Protein AF-A0A7X5L8M5-F1 (afdb_monomer)

Foldseek 3Di:
DDDDDDDPVNVVCVLLDCVQQQKDKPCQWDQPDPVVSDIDGDPPPDDIDIGHNNDDHNDHPVVSVVSVVVVVVLVVLCVQAVHPHCDDPCVVVVQVNPDADPPPRAGWDWDWDDDPPDTDTDTHGPPDD

Radius of gyration: 22.48 Å; Cα contacts (8 Å, |Δi|>4): 153; chains: 1; bounding box: 48×35×68 Å

Solvent-accessible surface area (backbone atoms only — not comparable to full-atom values): 7957 Å² total; per-residue (Å²): 135,79,79,88,82,80,54,70,70,56,54,51,52,59,72,68,39,53,52,41,48,6,25,42,72,44,57,58,49,44,68,79,38,88,88,78,61,45,73,39,77,46,86,70,88,52,85,67,52,76,39,74,73,70,45,86,49,78,45,57,55,68,61,50,49,53,50,51,52,50,53,48,52,55,50,54,54,24,63,77,61,73,42,96,61,78,56,71,63,50,89,88,34,74,50,41,72,67,43,64,33,90,88,76,62,34,4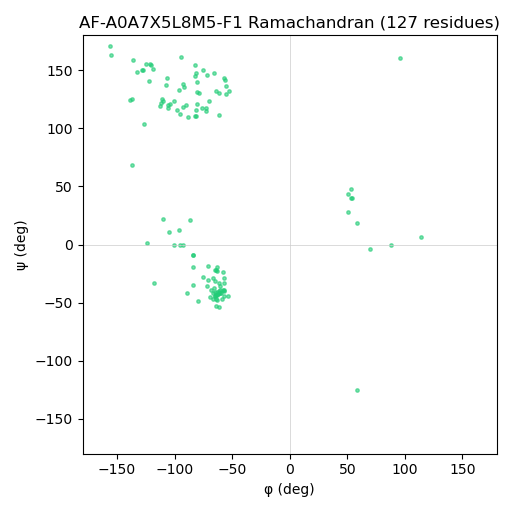7,31,41,82,47,75,46,76,59,88,93,47,76,46,81,46,77,42,47,66,82,62,129

Nearest PDB structures (foldseek):
  7m30-assembly1_D  TM=2.063E-01  e=9.329E+00  Human betaherpesvirus 5

Mean predicted aligned error: 6.86 Å

Structure (mmCIF, N/CA/C/O backbone):
data_AF-A0A7X5L8M5-F1
#
_entry.id   AF-A0A7X5L8M5-F1
#
loop_
_atom_site.group_PDB
_atom_site.id
_atom_site.type_symbol
_atom_site.label_atom_id
_atom_site.label_alt_id
_atom_site.label_comp_id
_atom_site.label_asym_id
_atom_site.label_entity_id
_atom_site.label_seq_id
_atom_site.pdbx_PDB_ins_code
_atom_site.Cartn_x
_atom_site.Cartn_y
_atom_site.Cartn_z
_atom_site.occupancy
_atom_site.B_iso_or_equiv
_atom_site.auth_seq_id
_atom_site.auth_comp_id
_atom_site.auth_asym_id
_atom_site.auth_atom_id
_atom_site.pdbx_PDB_model_num
ATOM 1 N N . MET A 1 1 ? 17.674 21.483 11.071 1.00 47.75 1 MET A N 1
ATOM 2 C CA . MET A 1 1 ? 16.564 20.591 11.476 1.00 47.75 1 MET A CA 1
ATOM 3 C C . MET A 1 1 ? 16.128 19.828 10.238 1.00 47.75 1 MET A C 1
ATOM 5 O O . MET A 1 1 ? 15.853 20.469 9.235 1.00 47.75 1 MET A O 1
ATOM 9 N N . GLY A 1 2 ? 16.219 18.497 10.246 1.00 67.38 2 GLY A N 1
ATOM 10 C CA . GLY A 1 2 ? 15.915 17.672 9.073 1.00 67.38 2 GLY A CA 1
ATOM 11 C C . GLY A 1 2 ? 14.413 17.465 8.913 1.00 67.38 2 GLY A C 1
ATOM 12 O O . GLY A 1 2 ? 13.717 17.272 9.908 1.00 67.38 2 GLY A O 1
ATOM 13 N N . GLU A 1 3 ? 13.925 17.511 7.677 1.00 77.06 3 GLU A N 1
ATOM 14 C CA . GLU A 1 3 ? 12.519 17.261 7.363 1.00 77.06 3 GLU A CA 1
ATOM 15 C C . GLU A 1 3 ? 12.069 15.883 7.885 1.00 77.06 3 GLU A C 1
ATOM 17 O O . GLU A 1 3 ? 12.841 14.915 7.817 1.00 77.06 3 GLU A O 1
ATOM 22 N N . PRO A 1 4 ? 10.835 15.762 8.409 1.00 80.44 4 PRO A N 1
ATOM 23 C CA . PRO A 1 4 ? 10.313 14.494 8.899 1.00 80.44 4 PRO A CA 1
ATOM 24 C C . PRO A 1 4 ? 10.250 13.474 7.756 1.00 80.44 4 PRO A C 1
ATOM 26 O O . PRO A 1 4 ? 9.452 13.590 6.825 1.00 80.44 4 PRO A O 1
ATOM 29 N N . LYS A 1 5 ? 11.105 12.449 7.826 1.00 86.00 5 LYS A N 1
ATOM 30 C CA . LYS A 1 5 ? 11.117 11.348 6.858 1.00 86.00 5 LYS A CA 1
ATOM 31 C C . LYS A 1 5 ? 10.043 10.333 7.228 1.00 86.00 5 LYS A C 1
ATOM 33 O O . LYS A 1 5 ? 10.171 9.612 8.214 1.00 86.00 5 LYS A O 1
ATOM 38 N N . TRP A 1 6 ? 9.001 10.252 6.411 1.00 90.88 6 TRP A N 1
ATOM 39 C CA . TRP A 1 6 ? 7.948 9.252 6.562 1.00 90.88 6 TRP A CA 1
ATOM 40 C C . TRP A 1 6 ? 8.375 7.906 5.975 1.00 90.88 6 TRP A C 1
ATOM 42 O O . TRP A 1 6 ? 8.835 7.825 4.835 1.00 90.88 6 TRP A O 1
ATOM 52 N N . ALA A 1 7 ? 8.185 6.832 6.741 1.00 91.81 7 ALA A N 1
ATOM 53 C CA . ALA A 1 7 ? 8.341 5.475 6.237 1.00 91.81 7 ALA A CA 1
ATOM 54 C C . ALA A 1 7 ? 7.081 5.029 5.480 1.00 91.81 7 ALA A C 1
ATOM 56 O O . ALA A 1 7 ? 5.958 5.373 5.851 1.00 91.81 7 ALA A O 1
ATOM 57 N N . VAL A 1 8 ? 7.260 4.193 4.451 1.00 90.69 8 VAL A N 1
ATOM 58 C CA . VAL A 1 8 ? 6.147 3.634 3.659 1.00 90.69 8 VAL A CA 1
ATOM 59 C C . VAL A 1 8 ? 5.151 2.884 4.548 1.00 90.69 8 VAL A C 1
ATOM 61 O O . VAL A 1 8 ? 3.944 3.018 4.373 1.00 90.69 8 VAL A O 1
ATOM 64 N N . SER A 1 9 ? 5.645 2.134 5.537 1.00 92.44 9 SER A N 1
ATOM 65 C CA . SER A 1 9 ? 4.817 1.405 6.504 1.00 92.44 9 SER A CA 1
ATOM 66 C C . SER A 1 9 ? 3.916 2.327 7.325 1.00 92.44 9 SER A C 1
ATOM 68 O O . SER A 1 9 ? 2.783 1.952 7.627 1.00 92.44 9 SER A O 1
ATOM 70 N N . THR A 1 10 ? 4.389 3.527 7.661 1.00 94.19 10 THR A N 1
ATOM 71 C CA . THR A 1 10 ? 3.611 4.526 8.395 1.00 94.19 10 THR A CA 1
ATOM 72 C C . THR A 1 10 ? 2.479 5.071 7.532 1.00 94.19 10 THR A C 1
ATOM 74 O O . THR A 1 10 ? 1.338 5.119 7.981 1.00 94.19 10 THR A O 1
ATOM 77 N N . ILE A 1 11 ? 2.763 5.409 6.270 1.00 94.19 11 ILE A N 1
ATOM 78 C CA . ILE A 1 11 ? 1.739 5.885 5.329 1.00 94.19 11 ILE A CA 1
ATOM 79 C C . ILE A 1 11 ? 0.685 4.804 5.070 1.00 94.19 11 ILE A C 1
ATOM 81 O O . ILE A 1 11 ? -0.504 5.102 5.060 1.00 94.19 11 ILE A O 1
ATOM 85 N N . MET A 1 12 ? 1.091 3.540 4.929 1.00 95.50 12 MET A N 1
ATOM 86 C CA . MET A 1 12 ? 0.140 2.434 4.782 1.00 95.50 12 MET A CA 1
ATOM 87 C C . MET A 1 12 ? -0.756 2.279 6.016 1.00 95.50 12 MET A C 1
ATOM 89 O O . MET A 1 12 ? -1.964 2.132 5.860 1.00 95.50 12 MET A O 1
ATOM 93 N N . HIS A 1 13 ? -0.203 2.384 7.230 1.00 94.31 13 HIS A N 1
ATOM 94 C CA . HIS A 1 13 ? -1.014 2.361 8.453 1.00 94.31 13 HIS A CA 1
ATOM 95 C C . HIS A 1 13 ? -2.020 3.508 8.505 1.00 94.31 13 HIS A C 1
ATOM 97 O O . HIS A 1 13 ? -3.142 3.290 8.946 1.00 94.31 13 HIS A O 1
ATOM 103 N N . ILE A 1 14 ? -1.635 4.703 8.053 1.00 95.38 14 ILE A N 1
ATOM 104 C CA . ILE A 1 14 ? -2.537 5.854 7.950 1.00 95.38 14 ILE A CA 1
ATOM 105 C C . ILE A 1 14 ? -3.670 5.527 6.973 1.00 95.38 14 ILE A C 1
ATOM 107 O O . ILE A 1 14 ? -4.835 5.587 7.350 1.00 95.38 14 ILE A O 1
ATOM 111 N N . LEU A 1 15 ? -3.346 5.112 5.747 1.00 96.44 15 LEU A N 1
ATOM 112 C CA . LEU A 1 15 ? -4.350 4.839 4.715 1.00 96.44 15 LEU A CA 1
ATOM 113 C C . LEU A 1 15 ? -5.321 3.715 5.098 1.00 96.44 15 LEU A C 1
ATOM 115 O O . LEU A 1 15 ? -6.479 3.763 4.705 1.00 96.44 15 LEU A O 1
ATOM 119 N N . GLN A 1 16 ? -4.872 2.712 5.852 1.00 95.75 16 GLN A N 1
ATOM 120 C CA . GLN A 1 16 ? -5.678 1.541 6.222 1.00 95.75 16 GLN A CA 1
ATOM 121 C C . GLN A 1 16 ? -6.407 1.695 7.563 1.00 95.75 16 GLN A C 1
ATOM 123 O O . GLN A 1 16 ? -7.094 0.771 7.998 1.00 95.75 16 GLN A O 1
ATOM 128 N N . ASN A 1 17 ? -6.255 2.828 8.251 1.00 95.56 17 ASN A N 1
ATOM 129 C CA . ASN A 1 17 ? -6.868 3.026 9.557 1.00 95.56 17 ASN A CA 1
ATOM 130 C C . ASN A 1 17 ? -8.366 3.302 9.411 1.00 95.56 17 ASN A C 1
ATOM 132 O O . ASN A 1 17 ? -8.766 4.324 8.853 1.00 95.56 17 ASN A O 1
ATOM 136 N N . GLU A 1 18 ? -9.194 2.421 9.965 1.00 95.31 18 GLU A N 1
ATOM 137 C CA . GLU A 1 18 ? -10.650 2.546 9.938 1.00 95.31 18 GLU A CA 1
ATOM 138 C C . GLU A 1 18 ? -11.158 3.781 10.691 1.00 95.31 18 GLU A C 1
ATOM 140 O O . GLU A 1 18 ? -12.232 4.287 10.379 1.00 95.31 18 GLU A O 1
ATOM 145 N N . LYS A 1 19 ? -10.358 4.323 11.618 1.00 95.94 19 LYS A N 1
ATOM 146 C CA . LYS A 1 19 ? -10.698 5.556 12.338 1.00 95.94 19 LYS A CA 1
ATOM 147 C C . LYS A 1 19 ? -10.941 6.729 11.405 1.00 95.94 19 LYS A C 1
ATOM 149 O O . LYS A 1 19 ? -11.807 7.552 11.654 1.00 95.94 19 LYS A O 1
ATOM 154 N N . TYR A 1 20 ? -10.237 6.791 10.281 1.00 96.88 20 TYR A N 1
ATOM 155 C CA . TYR A 1 20 ? -10.391 7.922 9.371 1.00 96.88 20 TYR A CA 1
ATOM 156 C C . TYR A 1 20 ? -11.721 7.934 8.623 1.00 96.88 20 TYR A C 1
ATOM 158 O O . TYR A 1 20 ? -12.138 9.010 8.206 1.00 96.88 20 TYR A O 1
ATOM 166 N N . LYS A 1 21 ? -12.421 6.796 8.555 1.00 96.94 21 LYS A N 1
ATOM 167 C CA . LYS A 1 21 ? -13.803 6.713 8.066 1.00 96.94 21 LYS A CA 1
ATOM 168 C C . LYS A 1 21 ? -14.860 6.738 9.182 1.00 96.94 21 LYS A C 1
ATOM 170 O O . LYS A 1 21 ? -16.015 6.431 8.911 1.00 96.94 21 LYS A O 1
ATOM 175 N N . GLY A 1 22 ? -14.473 7.076 10.417 1.00 95.75 22 GLY A N 1
ATOM 176 C CA . GLY A 1 22 ? -15.376 7.210 11.569 1.00 95.75 22 GLY A CA 1
ATOM 177 C C . GLY A 1 22 ? -15.619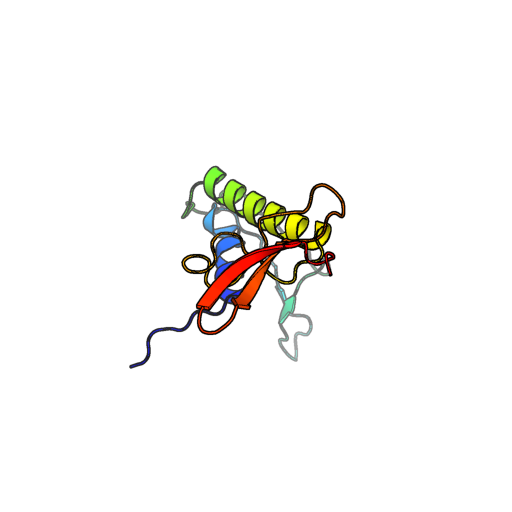 5.924 12.367 1.00 95.75 22 GLY A C 1
ATOM 178 O O . GLY A 1 22 ? -16.306 5.955 13.387 1.00 95.75 22 GLY A O 1
ATOM 179 N N . ASP A 1 23 ? -15.021 4.800 11.970 1.00 96.50 23 ASP A N 1
ATOM 180 C CA . ASP A 1 23 ? -15.209 3.511 12.644 1.00 96.50 23 ASP A CA 1
ATOM 181 C C . ASP A 1 23 ? -14.105 3.251 13.684 1.00 96.50 23 ASP A C 1
ATOM 183 O O . ASP A 1 23 ? -13.031 3.851 13.659 1.00 96.50 23 ASP A O 1
ATOM 187 N N . ALA A 1 24 ? -14.335 2.334 14.621 1.00 94.44 24 ALA A N 1
ATOM 188 C CA . ALA A 1 24 ? -13.336 1.957 15.615 1.00 94.44 24 ALA A CA 1
ATOM 189 C C . ALA A 1 24 ? -13.329 0.446 15.852 1.00 94.44 24 ALA A C 1
ATOM 191 O O . ALA A 1 24 ? -14.336 -0.135 16.247 1.00 94.44 24 ALA A O 1
ATOM 192 N N . LEU A 1 25 ? -12.165 -0.185 15.678 1.00 94.00 25 LEU A N 1
ATOM 193 C CA . LEU A 1 25 ? -11.931 -1.545 16.158 1.00 94.00 25 LEU A CA 1
ATOM 194 C C . LEU A 1 25 ? -11.256 -1.492 17.533 1.00 94.00 25 LEU A C 1
ATOM 196 O O . LEU A 1 25 ? -10.101 -1.065 17.666 1.00 94.00 25 LEU A O 1
ATOM 200 N N . LEU A 1 26 ? -11.991 -1.917 18.557 1.00 92.56 26 LEU A N 1
ATOM 201 C CA . LEU A 1 26 ? -11.524 -1.984 19.937 1.00 92.56 26 LEU A CA 1
ATOM 202 C C . LEU A 1 26 ? -10.725 -3.272 20.174 1.00 92.56 26 LEU A C 1
ATOM 204 O O . LEU A 1 26 ? -10.881 -4.262 19.464 1.00 92.56 26 LEU A O 1
ATOM 208 N N . GLN A 1 27 ? -9.829 -3.243 21.165 1.00 90.44 27 GLN A N 1
ATOM 209 C CA . GLN 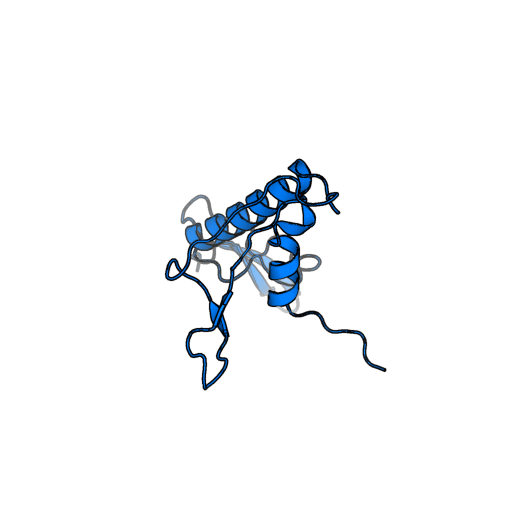A 1 27 ? -9.009 -4.399 21.564 1.00 90.44 27 GLN A CA 1
ATOM 210 C C . GLN A 1 27 ? -8.209 -5.051 20.413 1.00 90.44 27 GLN A C 1
ATOM 212 O O . GLN A 1 27 ? -8.019 -6.268 20.362 1.00 90.44 27 GLN A O 1
ATOM 217 N N . LYS A 1 28 ? -7.646 -4.231 19.508 1.00 90.00 28 LYS A N 1
ATOM 218 C CA . LYS A 1 28 ? -6.648 -4.683 18.509 1.00 90.00 28 LYS A CA 1
ATOM 219 C C . LYS A 1 28 ? -5.416 -5.332 19.147 1.00 90.00 28 LYS A C 1
ATOM 221 O O . LYS A 1 28 ? -4.759 -6.167 18.528 1.00 90.00 28 LYS A O 1
ATOM 226 N N . TYR A 1 29 ? -5.097 -4.917 20.368 1.00 90.94 29 TYR A N 1
ATOM 227 C CA . TYR A 1 29 ? -4.021 -5.451 21.187 1.00 90.94 29 TYR A CA 1
ATOM 228 C C . TYR A 1 29 ? -4.554 -5.706 22.595 1.00 90.94 29 TYR A C 1
ATOM 230 O O . TYR A 1 29 ? -5.442 -4.9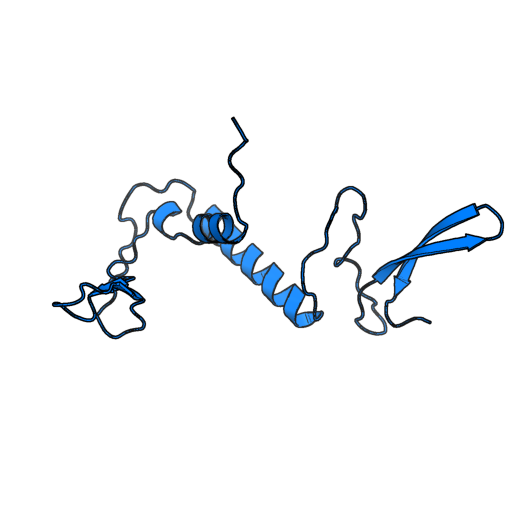83 23.053 1.00 90.94 29 TYR A O 1
ATOM 238 N N . TYR A 1 30 ? -4.009 -6.712 23.270 1.00 91.94 30 TYR A N 1
ATOM 239 C CA . TYR A 1 30 ? -4.341 -7.036 24.655 1.00 91.94 30 TYR A CA 1
ATOM 240 C C . TYR A 1 30 ? -3.075 -7.347 25.455 1.00 91.94 30 TYR A C 1
ATOM 242 O O . TYR A 1 30 ? -2.025 -7.674 24.894 1.00 91.94 30 TYR A O 1
ATOM 250 N N . THR A 1 31 ? -3.169 -7.232 26.777 1.00 90.50 31 THR A N 1
ATOM 251 C CA . THR A 1 31 ? -2.075 -7.583 27.685 1.00 90.50 31 THR A CA 1
ATOM 252 C C . THR A 1 31 ? -2.081 -9.089 27.910 1.00 90.50 31 THR A C 1
ATOM 254 O O . THR A 1 31 ? -2.993 -9.615 28.539 1.00 90.50 31 THR A O 1
ATOM 257 N N . SER A 1 32 ? -1.070 -9.776 27.380 1.00 87.56 32 SER A N 1
ATOM 258 C CA . SER A 1 32 ? -0.951 -11.242 27.476 1.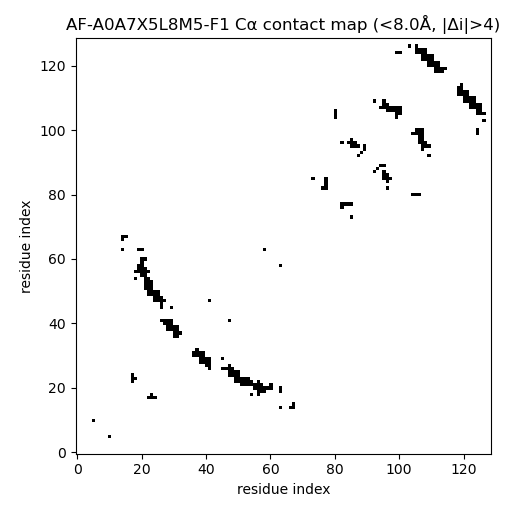00 87.56 32 SER A CA 1
ATOM 259 C C . SER A 1 32 ? -0.591 -11.734 28.873 1.00 87.56 32 SER A C 1
ATOM 261 O O . SER A 1 32 ? -1.050 -12.789 29.296 1.00 87.56 32 SER A O 1
ATOM 263 N N . ASP A 1 33 ? 0.230 -10.966 29.580 1.00 86.50 33 ASP A N 1
ATOM 264 C CA . ASP A 1 33 ? 0.726 -11.300 30.905 1.00 86.50 33 ASP A CA 1
ATOM 265 C C . ASP A 1 33 ? 0.672 -10.054 31.790 1.00 86.50 33 ASP A C 1
ATOM 267 O O . ASP A 1 33 ? 1.201 -8.991 31.444 1.00 86.50 33 ASP A O 1
ATOM 271 N N . PHE A 1 34 ? 0.006 -10.196 32.933 1.00 81.00 34 PHE A N 1
ATOM 272 C CA . PHE A 1 34 ? -0.191 -9.128 33.905 1.00 81.00 34 PHE A CA 1
ATOM 273 C C . PHE A 1 34 ? 1.132 -8.669 34.528 1.00 81.00 34 PHE A C 1
ATOM 275 O O . PHE A 1 34 ? 1.271 -7.489 34.858 1.00 81.00 34 PHE A O 1
ATOM 282 N N . LEU A 1 35 ? 2.107 -9.576 34.660 1.00 88.56 35 LEU A N 1
ATOM 283 C CA . LEU A 1 35 ? 3.379 -9.297 35.314 1.00 88.56 35 LEU A CA 1
ATOM 284 C C . LEU A 1 35 ? 4.321 -8.538 34.372 1.00 88.56 35 LEU A C 1
ATOM 286 O O . LEU A 1 35 ? 4.857 -7.493 34.736 1.00 88.56 35 LEU A O 1
ATOM 290 N N . SER A 1 36 ? 4.476 -9.012 33.131 1.00 86.19 36 SER A N 1
ATOM 291 C CA . SER A 1 36 ? 5.341 -8.365 32.134 1.00 86.19 36 SER A CA 1
ATOM 292 C C . SER A 1 36 ? 4.687 -7.210 31.368 1.00 86.19 36 SER A C 1
ATOM 294 O O . SER A 1 36 ? 5.386 -6.504 30.640 1.00 86.19 36 SER A O 1
ATOM 296 N N . LYS A 1 37 ? 3.366 -7.002 31.509 1.00 86.06 37 LYS A N 1
ATOM 297 C CA . LYS A 1 37 ? 2.571 -5.966 30.813 1.00 86.06 37 LYS A CA 1
ATOM 298 C C . LYS A 1 37 ? 2.782 -5.950 29.292 1.00 86.06 37 LYS A C 1
ATOM 300 O O . LYS A 1 37 ? 2.654 -4.914 28.637 1.00 86.06 37 LYS A O 1
ATOM 305 N N . LYS A 1 38 ? 3.118 -7.105 28.711 1.00 88.75 38 LYS A N 1
ATOM 306 C CA . LYS A 1 38 ? 3.387 -7.240 27.278 1.00 88.75 38 LYS A CA 1
ATOM 307 C C . LYS A 1 38 ? 2.091 -7.147 26.481 1.00 88.75 38 LYS A C 1
ATOM 309 O O . LYS A 1 38 ? 1.231 -8.028 26.568 1.00 88.75 38 LYS A O 1
ATOM 314 N N . SER A 1 39 ? 1.993 -6.090 25.678 1.00 87.94 39 SER A N 1
ATOM 315 C CA . SER A 1 39 ? 0.915 -5.893 24.710 1.00 87.94 39 SER A CA 1
ATOM 316 C C . SER A 1 39 ? 1.194 -6.704 23.449 1.00 87.94 39 SER A C 1
ATOM 318 O O . SER A 1 39 ? 2.225 -6.528 22.797 1.00 87.94 39 SER A O 1
ATOM 320 N N . VAL A 1 40 ? 0.283 -7.609 23.116 1.00 91.62 40 VAL A N 1
ATOM 321 C CA . VAL A 1 40 ? 0.359 -8.461 21.927 1.00 91.62 40 VAL A CA 1
ATOM 322 C C . VAL A 1 40 ? -0.839 -8.191 21.031 1.00 91.62 40 VAL A C 1
ATOM 324 O O . VAL A 1 40 ? -1.902 -7.779 21.498 1.00 91.62 40 VAL A O 1
ATOM 327 N N . ARG A 1 41 ? -0.667 -8.391 19.722 1.00 91.00 41 ARG A N 1
ATOM 328 C CA . ARG A 1 41 ? -1.775 -8.254 18.775 1.00 91.00 41 ARG A CA 1
ATOM 329 C C . ARG A 1 41 ? -2.821 -9.321 19.079 1.00 91.00 41 ARG A C 1
ATOM 331 O O . ARG A 1 41 ? -2.482 -10.490 19.228 1.00 91.00 41 ARG A O 1
ATOM 338 N N . ASN A 1 42 ? -4.075 -8.899 19.148 1.00 91.31 42 ASN A N 1
ATOM 339 C CA . ASN A 1 42 ? -5.197 -9.799 19.329 1.00 91.31 42 ASN A CA 1
ATOM 340 C C . ASN A 1 42 ? -5.570 -10.415 17.971 1.00 91.31 42 ASN A C 1
ATOM 342 O O . ASN A 1 42 ? -5.962 -9.702 17.045 1.00 91.31 42 ASN A O 1
ATOM 346 N N . CYS A 1 43 ? -5.408 -11.731 17.866 1.00 89.19 43 CYS A N 1
ATOM 347 C CA . CYS A 1 43 ? -5.759 -12.564 16.716 1.00 89.19 43 CYS A CA 1
ATOM 348 C C . CYS A 1 43 ? -6.969 -13.470 17.025 1.00 89.19 43 CYS A C 1
ATOM 350 O O . CYS A 1 43 ? -7.126 -14.506 16.383 1.00 89.19 43 CYS A O 1
ATOM 352 N N . GLY A 1 44 ? -7.786 -13.106 18.022 1.00 88.31 44 GLY A N 1
ATOM 353 C CA . GLY A 1 44 ? -8.960 -13.861 18.472 1.00 88.31 44 GLY A CA 1
ATOM 354 C C . GLY A 1 44 ? -8.847 -14.428 19.890 1.00 88.31 44 GLY A C 1
ATOM 355 O O . GLY A 1 44 ? -9.724 -15.172 20.311 1.00 88.31 44 GLY A O 1
ATOM 356 N N . GLN A 1 45 ? -7.788 -14.100 20.638 1.00 90.50 45 GLN A N 1
ATOM 357 C CA . GLN A 1 45 ? -7.647 -14.524 22.037 1.00 90.50 45 GLN A CA 1
ATOM 358 C C . GLN A 1 45 ? -8.626 -13.803 22.969 1.00 90.50 45 GLN A C 1
ATOM 360 O O . GLN A 1 45 ? -9.027 -14.357 23.988 1.00 90.50 45 GLN A O 1
ATOM 365 N N . VAL A 1 46 ? -8.989 -12.566 22.629 1.00 89.56 46 VAL A N 1
ATOM 366 C CA . VAL A 1 46 ? -10.005 -11.772 23.328 1.00 89.56 46 VAL A CA 1
ATOM 367 C C . VAL A 1 46 ? -11.011 -11.290 22.289 1.00 89.56 46 VAL A C 1
ATOM 369 O O . VAL A 1 46 ? -10.649 -11.094 21.125 1.00 89.56 46 VAL A O 1
ATOM 372 N N . GLU A 1 47 ? -12.265 -11.095 22.688 1.00 91.06 47 GLU A N 1
ATOM 373 C CA . GLU A 1 47 ? -13.288 -10.539 21.805 1.00 91.06 47 GLU A CA 1
ATOM 374 C C . GLU A 1 47 ? -12.840 -9.187 21.225 1.00 91.06 47 GLU A C 1
ATOM 376 O O . GLU A 1 47 ? -12.267 -8.348 21.915 1.00 91.06 47 GLU A O 1
ATOM 381 N N . GLN A 1 48 ? -13.063 -8.982 19.928 1.00 92.00 48 GLN A N 1
ATOM 382 C CA . GLN A 1 48 ? -12.802 -7.707 19.266 1.00 92.00 48 GLN A CA 1
ATOM 383 C C . GLN A 1 48 ? -14.128 -7.090 18.855 1.00 92.00 48 GLN A C 1
ATOM 385 O O . GLN A 1 48 ? -14.876 -7.679 18.078 1.00 92.00 48 GLN A O 1
ATOM 390 N N . VAL A 1 49 ? -14.398 -5.882 19.345 1.00 92.81 49 VAL A N 1
ATOM 391 C CA . VAL A 1 49 ? -15.645 -5.172 19.051 1.00 92.81 49 VAL A CA 1
ATOM 392 C C . VAL A 1 49 ? -15.393 -4.128 17.970 1.00 92.81 49 VAL A C 1
ATOM 394 O O . VAL A 1 49 ? -14.542 -3.248 18.126 1.00 92.81 49 VAL A O 1
ATOM 397 N N . TYR A 1 50 ? -16.145 -4.224 16.873 1.00 94.81 50 TYR A N 1
ATOM 398 C CA . TYR A 1 50 ? -16.149 -3.231 15.804 1.00 94.81 50 TYR A CA 1
ATOM 399 C C . TYR A 1 50 ? -17.330 -2.279 15.973 1.00 94.81 50 TYR A C 1
ATOM 401 O O . TYR A 1 50 ? -18.486 -2.686 15.857 1.00 94.81 50 TYR A O 1
ATOM 409 N N . VAL A 1 51 ? -17.039 -1.008 16.221 1.00 95.06 51 VAL A N 1
ATOM 410 C CA . VAL A 1 51 ? -18.040 0.046 16.382 1.00 95.06 51 VAL A CA 1
ATOM 411 C C . VAL A 1 51 ? -18.076 0.882 15.111 1.00 95.06 51 VAL A C 1
ATOM 413 O O . VAL A 1 51 ? -17.062 1.462 14.714 1.00 95.06 51 VAL A O 1
ATOM 416 N N . LYS A 1 52 ? -19.246 0.935 14.474 1.00 94.75 52 LYS A N 1
ATOM 417 C CA . LYS A 1 52 ? -19.493 1.815 13.328 1.00 94.75 52 LYS A CA 1
ATOM 418 C C . LYS A 1 52 ? -19.845 3.218 13.806 1.00 94.75 52 LYS A C 1
ATOM 420 O O . LYS A 1 52 ? -20.499 3.345 14.837 1.00 94.75 52 LYS A O 1
ATOM 425 N N . ASP A 1 53 ? -19.417 4.231 13.056 1.00 94.00 53 ASP A N 1
ATOM 426 C CA . ASP A 1 53 ? -19.774 5.641 13.287 1.00 94.00 53 ASP A CA 1
ATOM 427 C C . ASP A 1 53 ? -19.490 6.099 14.733 1.00 94.00 53 ASP A C 1
ATOM 429 O O . ASP A 1 53 ? -20.249 6.830 15.365 1.00 94.00 53 ASP A O 1
ATOM 433 N N . SER A 1 54 ? -18.358 5.642 15.276 1.00 95.12 54 SER A N 1
ATOM 434 C CA . SER A 1 54 ? -17.911 5.936 16.639 1.00 95.12 54 SER A CA 1
ATOM 435 C C . SER A 1 54 ? -17.550 7.410 16.840 1.00 95.12 54 SER A C 1
ATOM 437 O O . SER A 1 54 ? -17.596 7.890 17.971 1.00 95.12 54 SER A O 1
ATOM 439 N N . HIS A 1 55 ? -17.100 8.095 15.789 1.00 94.62 55 HIS A N 1
ATOM 440 C CA . HIS A 1 55 ? -16.713 9.505 15.811 1.00 94.62 55 HIS A CA 1
ATOM 441 C C . HIS A 1 55 ? -16.839 10.111 14.407 1.00 94.62 55 HIS A C 1
ATOM 443 O O . HIS A 1 55 ? -16.894 9.360 13.429 1.00 94.62 55 HIS A O 1
ATOM 449 N N . PRO A 1 56 ? -16.866 11.452 14.282 1.00 96.50 56 PRO A N 1
ATOM 450 C CA . PRO A 1 56 ? -16.902 12.100 12.979 1.00 96.50 56 PRO A CA 1
ATOM 451 C C . PRO A 1 56 ? -15.730 11.642 12.093 1.00 96.50 56 PRO A C 1
ATOM 453 O O . PRO A 1 56 ? -14.582 11.659 12.555 1.00 96.50 56 PRO A O 1
ATOM 456 N N . PRO A 1 57 ? -15.996 11.225 10.844 1.00 96.88 57 PRO A N 1
ATOM 457 C CA . PRO A 1 57 ? -14.951 10.804 9.923 1.00 96.88 57 PRO A CA 1
ATOM 458 C C . PRO A 1 57 ? -14.032 11.975 9.553 1.00 96.88 57 PRO A C 1
ATOM 460 O O . PRO A 1 57 ? -14.467 13.121 9.462 1.00 96.88 57 PRO A O 1
ATOM 463 N N . ILE A 1 58 ? -12.753 11.676 9.308 1.00 97.00 58 ILE A N 1
ATOM 464 C CA . ILE A 1 58 ? -11.792 12.652 8.761 1.00 97.00 58 ILE A CA 1
ATOM 465 C C . ILE A 1 58 ? -11.906 12.703 7.234 1.00 97.00 58 ILE A C 1
ATOM 467 O O . ILE A 1 58 ? -11.728 13.759 6.632 1.00 97.00 58 ILE A O 1
ATOM 471 N N . VAL A 1 59 ? -12.181 11.555 6.610 1.00 96.75 59 VAL A N 1
ATOM 472 C CA . VAL A 1 59 ? -12.408 11.415 5.170 1.00 96.75 59 VAL A CA 1
ATOM 473 C C . VAL A 1 59 ? -13.710 10.669 4.922 1.00 96.75 59 VAL A C 1
ATOM 475 O O . VAL A 1 59 ? -14.091 9.798 5.707 1.00 96.75 59 VAL A O 1
ATOM 478 N N . ASP A 1 60 ? -14.361 10.965 3.802 1.00 96.94 60 ASP A N 1
ATOM 479 C CA . ASP A 1 60 ? -15.596 10.289 3.418 1.00 96.94 60 ASP A CA 1
ATOM 480 C C . ASP A 1 60 ? -15.399 8.773 3.320 1.00 96.94 60 ASP A C 1
ATOM 482 O O . ASP A 1 60 ? -14.362 8.278 2.859 1.00 96.94 60 ASP A O 1
ATOM 486 N N . ARG A 1 61 ? -16.426 8.024 3.734 1.00 95.62 61 ARG A N 1
ATOM 487 C CA . ARG A 1 61 ? -16.400 6.553 3.738 1.00 95.62 61 ARG A CA 1
ATOM 488 C C . ARG A 1 61 ? -16.121 6.000 2.342 1.00 95.62 61 ARG A C 1
ATOM 490 O O . ARG A 1 61 ? -15.258 5.141 2.195 1.00 95.62 61 ARG A O 1
ATOM 497 N N . GLU A 1 62 ? -16.771 6.560 1.325 1.00 96.38 62 GLU A N 1
ATOM 498 C CA . GLU A 1 62 ? -16.583 6.171 -0.077 1.00 96.38 62 GLU A CA 1
ATOM 499 C C . GLU A 1 62 ? -15.143 6.397 -0.552 1.00 96.38 62 GLU A C 1
ATOM 501 O O . GLU A 1 62 ? -14.552 5.537 -1.207 1.00 96.38 62 GLU A O 1
ATOM 506 N N . LEU A 1 63 ? -14.536 7.528 -0.174 1.00 97.25 63 LEU A N 1
ATOM 507 C CA . LEU A 1 63 ? -13.154 7.842 -0.528 1.00 97.25 63 LEU A CA 1
ATOM 508 C C . LEU A 1 63 ? -12.168 6.888 0.160 1.00 97.25 63 LEU A C 1
ATOM 510 O O . LEU A 1 63 ? -11.211 6.419 -0.463 1.00 97.25 63 LEU A O 1
ATOM 514 N N . TRP A 1 64 ? -12.406 6.574 1.436 1.00 97.56 64 TRP A N 1
ATOM 515 C CA . TRP A 1 64 ? -11.600 5.607 2.179 1.00 97.56 64 TRP A CA 1
ATOM 516 C C . TRP A 1 64 ? -11.693 4.205 1.569 1.00 97.56 64 TRP A C 1
ATOM 518 O O . TRP A 1 64 ? -10.673 3.531 1.398 1.00 97.56 64 TRP A O 1
ATOM 528 N N . GLU A 1 65 ? -12.900 3.775 1.202 1.00 96.44 65 GLU A N 1
ATOM 529 C CA . GLU A 1 65 ? -13.152 2.483 0.562 1.00 96.44 65 GLU A CA 1
ATOM 530 C C . GLU A 1 65 ? -12.494 2.407 -0.820 1.00 96.44 65 GLU A C 1
ATOM 532 O O . GLU A 1 65 ? -11.792 1.435 -1.110 1.00 96.44 65 GLU A O 1
ATOM 537 N N . ALA A 1 66 ? -12.603 3.461 -1.634 1.00 97.75 66 ALA A N 1
ATOM 538 C CA . ALA A 1 66 ? -11.904 3.562 -2.913 1.00 97.75 66 ALA A CA 1
ATOM 539 C C . ALA A 1 66 ? -10.377 3.439 -2.750 1.00 97.75 66 ALA A C 1
ATOM 541 O O . ALA A 1 66 ? -9.716 2.765 -3.546 1.00 97.75 66 ALA A O 1
ATOM 542 N N . ALA A 1 67 ? -9.805 4.025 -1.691 1.00 97.38 67 ALA A N 1
ATOM 543 C CA . ALA A 1 67 ? -8.384 3.881 -1.386 1.00 97.38 67 ALA A CA 1
ATOM 544 C C . ALA A 1 67 ? -8.008 2.431 -1.025 1.00 97.38 67 ALA A C 1
ATOM 546 O O . ALA A 1 67 ? -6.982 1.938 -1.506 1.00 97.38 67 ALA A O 1
ATOM 547 N N . GLN A 1 68 ? -8.835 1.721 -0.245 1.00 97.81 68 GLN A N 1
ATOM 548 C CA . GLN A 1 68 ? -8.594 0.301 0.054 1.00 97.81 68 GLN A CA 1
ATOM 549 C C . GLN A 1 68 ? -8.665 -0.563 -1.209 1.00 97.81 68 GLN A C 1
ATOM 551 O O . GLN A 1 68 ? -7.793 -1.409 -1.424 1.00 97.81 68 GLN A O 1
ATOM 556 N N . LEU A 1 69 ? -9.655 -0.316 -2.074 1.00 97.81 69 LEU A N 1
ATOM 557 C CA . LEU A 1 69 ? -9.800 -1.011 -3.355 1.00 97.81 69 LEU A CA 1
ATOM 558 C C . LEU A 1 69 ? -8.590 -0.777 -4.267 1.00 97.81 69 LEU A C 1
ATOM 560 O O . LEU A 1 69 ? -8.108 -1.711 -4.904 1.00 97.81 69 LEU A O 1
ATOM 564 N N . GLU A 1 70 ? -8.044 0.440 -4.304 1.00 97.00 70 GLU A N 1
ATOM 565 C CA . GLU A 1 70 ? -6.839 0.744 -5.081 1.00 97.00 70 GLU A CA 1
ATOM 566 C C . GLU A 1 70 ? -5.586 0.057 -4.512 1.00 97.00 70 GLU A C 1
ATOM 568 O O . GLU A 1 70 ? -4.755 -0.444 -5.279 1.00 97.00 70 GLU A O 1
ATOM 573 N N . ILE A 1 71 ? -5.438 -0.005 -3.182 1.00 95.88 71 ILE A N 1
ATOM 574 C CA . ILE A 1 71 ? -4.351 -0.751 -2.525 1.00 95.88 71 ILE A CA 1
ATOM 575 C C . ILE A 1 71 ? -4.416 -2.228 -2.924 1.00 95.88 71 ILE A C 1
ATOM 577 O O . ILE A 1 71 ? -3.399 -2.804 -3.330 1.00 95.88 71 ILE A O 1
ATOM 581 N N . GLU A 1 72 ? -5.609 -2.815 -2.865 1.00 96.50 72 GLU A N 1
ATOM 582 C CA . GLU A 1 72 ? -5.840 -4.213 -3.211 1.00 96.50 72 GLU A CA 1
ATOM 583 C C . GLU A 1 72 ? -5.605 -4.474 -4.702 1.00 96.50 72 GLU A C 1
ATOM 585 O O . GLU A 1 72 ? -4.833 -5.363 -5.065 1.00 96.50 72 GLU A O 1
ATOM 590 N N . ARG A 1 73 ? -6.141 -3.626 -5.588 1.00 95.81 73 ARG A N 1
ATOM 591 C CA . ARG A 1 73 ? -5.889 -3.695 -7.035 1.00 95.81 73 ARG A CA 1
ATOM 592 C C . ARG A 1 73 ? -4.392 -3.686 -7.343 1.00 95.81 73 ARG A C 1
ATOM 594 O O . ARG A 1 73 ? -3.921 -4.479 -8.161 1.00 95.81 73 ARG A O 1
ATOM 601 N N . ARG A 1 74 ? -3.617 -2.814 -6.681 1.00 93.44 74 ARG A N 1
ATOM 602 C CA . ARG A 1 74 ? -2.151 -2.761 -6.835 1.00 93.44 74 ARG A CA 1
ATOM 603 C C . ARG A 1 74 ? -1.468 -4.016 -6.308 1.00 93.44 74 ARG A C 1
ATOM 605 O O . ARG A 1 74 ? -0.460 -4.416 -6.886 1.00 93.44 74 ARG A O 1
ATOM 612 N N . ARG A 1 75 ? -1.944 -4.602 -5.206 1.00 94.38 75 ARG A N 1
ATOM 613 C CA . ARG A 1 75 ? -1.411 -5.857 -4.653 1.00 94.38 75 ARG A CA 1
ATOM 614 C C . ARG A 1 75 ? -1.630 -7.010 -5.632 1.00 94.38 75 ARG A C 1
ATOM 616 O O . ARG A 1 75 ? -0.653 -7.620 -6.061 1.00 94.38 75 ARG A O 1
ATOM 623 N N . LEU A 1 76 ? -2.869 -7.206 -6.076 1.00 95.12 76 LEU A N 1
ATOM 624 C CA . LEU A 1 76 ? -3.249 -8.252 -7.027 1.00 95.12 76 LEU A CA 1
ATOM 625 C C . LEU A 1 76 ? -2.506 -8.120 -8.359 1.00 95.12 76 LEU A C 1
ATOM 627 O O . LEU A 1 76 ? -2.017 -9.108 -8.903 1.00 95.12 76 LEU A O 1
ATOM 631 N N . PHE A 1 77 ? -2.359 -6.897 -8.878 1.00 92.94 77 PHE A N 1
ATOM 632 C CA . PHE A 1 77 ? -1.594 -6.656 -10.102 1.00 92.94 77 PHE A CA 1
ATOM 633 C C . PHE A 1 77 ? -0.123 -7.072 -9.956 1.00 92.94 77 PHE A C 1
ATOM 635 O O . PHE A 1 77 ? 0.444 -7.682 -10.866 1.00 92.94 77 PHE A O 1
ATOM 642 N N . ARG A 1 78 ? 0.498 -6.772 -8.806 1.00 92.25 78 ARG A N 1
ATOM 643 C CA . ARG A 1 78 ? 1.880 -7.179 -8.525 1.00 92.25 78 ARG A CA 1
ATOM 644 C C . ARG A 1 78 ? 2.020 -8.690 -8.438 1.00 92.25 78 ARG A C 1
ATOM 646 O O . ARG A 1 78 ? 2.949 -9.226 -9.026 1.00 92.25 78 ARG A O 1
ATOM 653 N N . GLU A 1 79 ? 1.104 -9.367 -7.759 1.00 93.44 79 GLU A N 1
ATOM 654 C CA . GLU A 1 79 ? 1.117 -10.828 -7.636 1.00 93.44 79 GLU A CA 1
ATOM 655 C C . GLU A 1 79 ? 0.946 -11.501 -9.001 1.00 93.44 79 GLU A C 1
ATOM 657 O O . GLU A 1 79 ? 1.772 -12.327 -9.389 1.00 93.44 79 GLU A O 1
ATOM 662 N N . LYS A 1 80 ? -0.040 -11.052 -9.787 1.00 92.44 80 LYS A N 1
ATOM 663 C CA . LYS A 1 80 ? -0.326 -11.565 -11.135 1.00 92.44 80 LYS A CA 1
ATOM 664 C C . LYS A 1 80 ? 0.868 -11.471 -12.088 1.00 92.44 80 LYS A C 1
ATOM 666 O O . LYS A 1 80 ? 1.069 -12.362 -12.907 1.00 92.44 80 LYS A O 1
ATOM 671 N N . HIS A 1 81 ? 1.636 -10.385 -12.012 1.00 90.19 81 HIS A N 1
ATOM 672 C CA . HIS A 1 81 ? 2.781 -10.137 -12.897 1.00 90.19 81 HIS A CA 1
ATOM 673 C C . HIS A 1 81 ? 4.141 -10.355 -12.215 1.00 90.19 81 HIS A C 1
ATOM 675 O O . HIS A 1 81 ? 5.170 -9.982 -12.781 1.00 90.19 81 HIS A O 1
ATOM 681 N N . SER A 1 82 ? 4.152 -10.945 -11.014 1.00 89.31 82 SER A N 1
ATOM 682 C CA . SER A 1 82 ? 5.349 -11.210 -10.203 1.00 89.31 82 SER A CA 1
ATOM 683 C C . SER A 1 82 ? 6.250 -9.977 -10.010 1.00 89.31 82 SER A C 1
ATOM 685 O O . SER A 1 82 ? 7.475 -10.044 -10.123 1.00 89.31 82 SER A O 1
ATOM 687 N N . LEU A 1 83 ? 5.639 -8.822 -9.735 1.00 88.75 83 LEU A N 1
ATOM 688 C CA . LEU A 1 83 ? 6.319 -7.539 -9.570 1.00 88.75 83 LEU A CA 1
ATOM 689 C C . LEU A 1 83 ? 6.585 -7.225 -8.102 1.00 88.75 83 LEU A C 1
ATOM 691 O O . LEU A 1 83 ? 5.689 -7.253 -7.266 1.00 88.75 83 LEU A O 1
ATOM 695 N N . GLN A 1 84 ? 7.810 -6.801 -7.805 1.00 86.06 84 GLN A N 1
ATOM 696 C CA . GLN A 1 84 ? 8.203 -6.386 -6.454 1.00 86.06 84 GLN A CA 1
ATOM 697 C C . GLN A 1 84 ? 7.655 -4.997 -6.077 1.00 86.06 84 GLN A C 1
ATOM 699 O O . GLN A 1 84 ? 7.444 -4.694 -4.908 1.00 86.06 84 GLN A O 1
ATOM 704 N N . ASN A 1 85 ? 7.432 -4.118 -7.059 1.00 85.62 85 ASN A N 1
ATOM 705 C CA . ASN A 1 85 ? 6.903 -2.766 -6.862 1.00 85.62 85 ASN A CA 1
ATOM 706 C C . ASN A 1 85 ? 6.219 -2.245 -8.140 1.00 85.62 85 ASN A C 1
ATOM 708 O O . ASN A 1 85 ? 6.331 -2.850 -9.205 1.00 85.62 85 ASN A O 1
ATOM 712 N N . MET A 1 86 ? 5.533 -1.103 -8.040 1.00 84.25 86 MET A N 1
ATOM 713 C CA . MET A 1 86 ? 4.837 -0.443 -9.161 1.00 84.25 86 MET A CA 1
ATOM 714 C C . MET A 1 86 ? 5.743 0.500 -9.979 1.00 84.25 86 MET A C 1
ATOM 716 O O . MET A 1 86 ? 5.250 1.387 -10.674 1.00 84.25 86 MET A O 1
ATOM 720 N N . GLY A 1 87 ? 7.062 0.312 -9.902 1.00 80.50 87 GLY A N 1
ATOM 721 C CA . GLY A 1 87 ? 8.065 1.156 -10.543 1.00 80.50 87 GLY A CA 1
ATOM 722 C C . GLY A 1 87 ? 8.633 2.239 -9.625 1.00 80.50 87 GLY A C 1
ATOM 723 O O . GLY A 1 87 ? 8.056 2.593 -8.598 1.00 80.50 87 GLY A O 1
ATOM 724 N N . ARG A 1 88 ? 9.804 2.757 -10.006 1.00 76.94 88 ARG A N 1
ATOM 725 C CA . ARG A 1 88 ? 10.473 3.910 -9.382 1.00 76.94 88 ARG A CA 1
ATOM 726 C C . ARG A 1 88 ? 10.649 5.003 -10.431 1.00 76.94 88 ARG A C 1
ATOM 728 O O . ARG A 1 88 ? 10.747 4.687 -11.615 1.00 76.94 88 ARG A O 1
ATOM 735 N N . TYR A 1 89 ? 10.731 6.260 -9.994 1.00 80.44 89 TYR A N 1
ATOM 736 C CA . TYR A 1 89 ? 10.969 7.411 -10.876 1.00 80.44 89 TYR A CA 1
ATOM 737 C C . TYR A 1 89 ? 9.975 7.476 -12.045 1.00 80.44 89 TYR A C 1
ATOM 739 O O . TYR A 1 89 ? 10.372 7.627 -13.200 1.00 80.44 89 TYR A O 1
ATOM 747 N N . THR A 1 90 ? 8.680 7.325 -11.755 1.00 80.56 90 THR A N 1
ATOM 748 C CA . THR A 1 90 ? 7.619 7.255 -12.774 1.00 80.56 90 THR A CA 1
ATOM 749 C C . THR A 1 90 ? 7.561 8.489 -13.673 1.00 80.56 90 THR A C 1
ATOM 751 O O . THR A 1 90 ? 7.133 8.374 -14.812 1.00 80.56 90 THR A O 1
ATOM 754 N N . GLU A 1 91 ? 8.056 9.638 -13.215 1.00 84.00 91 GLU A N 1
ATOM 755 C CA . GLU A 1 91 ? 8.207 10.847 -14.036 1.00 84.00 91 GLU A CA 1
ATOM 756 C C . GLU A 1 91 ? 9.211 10.641 -15.182 1.00 84.00 91 GLU A C 1
ATOM 758 O O . GLU A 1 91 ? 8.928 10.926 -16.342 1.00 84.00 91 GLU A O 1
ATOM 763 N N . ALA A 1 92 ? 10.377 10.061 -14.883 1.00 85.31 92 ALA A N 1
ATOM 764 C CA . ALA A 1 92 ? 11.411 9.771 -15.875 1.00 85.31 92 ALA A CA 1
ATOM 765 C C . ALA A 1 92 ? 11.177 8.442 -16.620 1.00 85.31 92 ALA A C 1
ATOM 767 O O . ALA A 1 92 ? 11.795 8.190 -17.665 1.00 85.31 92 ALA A O 1
ATOM 768 N N . GLN A 1 93 ? 10.353 7.556 -16.053 1.00 87.62 93 GLN A N 1
ATOM 769 C CA . GLN A 1 93 ? 10.080 6.198 -16.522 1.00 87.62 93 GLN A CA 1
ATOM 770 C C . GLN A 1 93 ? 8.576 5.862 -16.443 1.00 87.62 93 GLN A C 1
ATOM 772 O O . GLN A 1 93 ? 8.172 4.992 -15.665 1.00 87.62 93 GLN A O 1
ATOM 777 N N . PRO A 1 94 ? 7.735 6.501 -17.274 1.00 86.06 94 PRO A N 1
ATOM 778 C CA . PRO A 1 94 ? 6.276 6.425 -17.143 1.00 86.06 94 PRO A CA 1
ATOM 779 C C . PRO A 1 94 ? 5.691 5.028 -17.373 1.00 86.06 94 PRO A C 1
ATOM 781 O O . PRO A 1 94 ? 4.601 4.735 -16.891 1.00 86.06 94 PRO A O 1
ATOM 784 N N . PHE A 1 95 ? 6.407 4.152 -18.083 1.00 88.69 95 PHE A N 1
ATOM 785 C CA . PHE A 1 95 ? 5.923 2.819 -18.449 1.00 88.69 95 PHE A CA 1
ATOM 786 C C . PHE A 1 95 ? 6.465 1.682 -17.567 1.00 88.69 95 PHE A C 1
ATOM 788 O O . PHE A 1 95 ? 6.094 0.522 -17.774 1.00 88.69 95 PHE A O 1
ATOM 795 N N . THR A 1 96 ? 7.310 1.981 -16.571 1.00 88.69 96 THR A N 1
ATOM 796 C CA . THR A 1 96 ? 7.891 0.954 -15.689 1.00 88.69 96 THR A CA 1
ATOM 797 C C . THR A 1 96 ? 6.783 0.227 -14.940 1.00 88.69 96 THR A C 1
ATOM 799 O O . THR A 1 96 ? 5.921 0.868 -14.345 1.00 88.69 96 THR A O 1
ATOM 802 N N . CYS A 1 97 ? 6.806 -1.110 -14.964 1.00 88.12 97 CYS A N 1
ATOM 803 C CA . CYS A 1 97 ? 5.807 -1.964 -14.311 1.00 88.12 97 CYS A CA 1
ATOM 804 C C . CYS A 1 97 ? 4.355 -1.746 -14.784 1.00 88.12 97 CYS A C 1
ATOM 806 O O . CYS A 1 97 ? 3.431 -2.150 -14.086 1.00 88.12 97 CYS A O 1
ATOM 808 N N . ARG A 1 98 ? 4.134 -1.122 -15.953 1.00 88.62 98 ARG A N 1
ATOM 809 C CA . ARG A 1 98 ? 2.785 -0.853 -16.492 1.00 88.62 98 ARG A CA 1
ATOM 810 C C . ARG A 1 98 ? 2.508 -1.533 -17.828 1.00 88.62 98 ARG A C 1
ATOM 812 O O . ARG A 1 98 ? 1.375 -1.920 -18.085 1.00 88.62 98 ARG A O 1
ATOM 819 N N . VAL A 1 99 ? 3.523 -1.681 -18.677 1.00 91.69 99 VAL A N 1
ATOM 820 C CA . VAL A 1 99 ? 3.357 -2.256 -20.019 1.00 91.69 99 VAL A CA 1
ATOM 821 C C . VAL A 1 99 ? 3.625 -3.757 -19.980 1.00 91.69 99 VAL A C 1
ATOM 823 O O . VAL A 1 99 ? 4.732 -4.192 -19.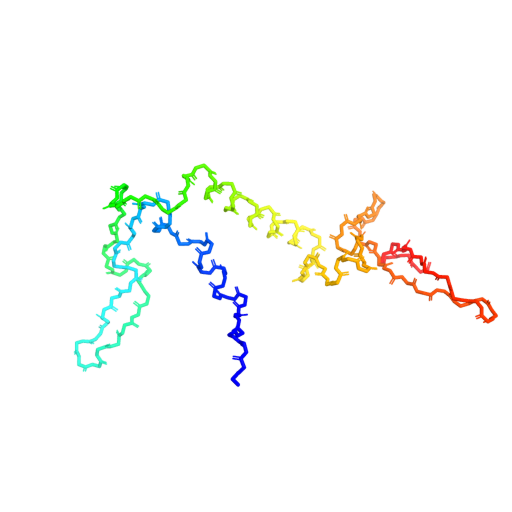658 1.00 91.69 99 VAL A O 1
ATOM 826 N N . ILE A 1 100 ? 2.607 -4.545 -20.325 1.00 92.69 100 ILE A N 1
ATOM 827 C CA . ILE A 1 100 ? 2.641 -6.011 -20.315 1.00 92.69 100 ILE A CA 1
ATOM 828 C C . ILE A 1 100 ? 2.674 -6.538 -21.749 1.00 92.69 100 ILE A C 1
ATOM 830 O O . ILE A 1 100 ? 1.953 -6.066 -22.625 1.00 92.69 100 ILE A O 1
ATOM 834 N N . CYS A 1 101 ? 3.504 -7.547 -21.999 1.00 92.50 101 CYS A N 1
ATOM 835 C CA . CYS A 1 101 ? 3.560 -8.215 -23.288 1.00 92.50 101 CYS A CA 1
ATOM 836 C C . CYS A 1 101 ? 2.329 -9.091 -23.516 1.00 92.50 101 CYS A C 1
ATOM 838 O O . CYS A 1 101 ? 2.166 -10.106 -22.843 1.00 92.50 101 CYS A O 1
ATOM 840 N N . GLY A 1 102 ? 1.538 -8.773 -24.543 1.00 91.25 102 GLY A N 1
ATOM 841 C CA . GLY A 1 102 ? 0.385 -9.588 -24.941 1.00 91.25 102 GLY A CA 1
ATOM 842 C C . GLY A 1 102 ? 0.731 -11.010 -25.406 1.00 91.25 102 GLY A C 1
ATOM 843 O O . GLY A 1 102 ? -0.139 -11.867 -25.391 1.00 91.25 102 GLY A O 1
ATOM 844 N N . LYS A 1 103 ? 1.990 -11.290 -25.787 1.00 91.75 103 LYS A N 1
ATOM 845 C CA . LYS A 1 103 ? 2.415 -12.633 -26.232 1.00 91.75 103 LYS A CA 1
ATOM 846 C C . LYS A 1 103 ? 2.911 -13.537 -25.103 1.00 91.75 103 LYS A C 1
ATOM 848 O O . LYS A 1 103 ? 2.638 -14.726 -25.119 1.00 91.75 103 LYS A O 1
ATOM 853 N N . CYS A 1 104 ? 3.690 -13.005 -24.158 1.00 90.94 104 CYS A N 1
ATOM 854 C CA . CYS A 1 104 ? 4.369 -13.829 -23.142 1.00 90.94 104 CYS A CA 1
ATOM 855 C C . CYS A 1 104 ? 4.057 -13.438 -21.690 1.00 90.94 104 CYS A C 1
ATOM 857 O O . CYS A 1 104 ? 4.651 -14.004 -20.768 1.00 90.94 104 CYS A O 1
ATOM 859 N N . GLY A 1 105 ? 3.205 -12.429 -21.482 1.00 90.12 105 GLY A N 1
ATOM 860 C CA . GLY A 1 105 ? 2.799 -11.930 -20.165 1.00 90.12 105 GLY A CA 1
ATOM 861 C C . GLY A 1 105 ? 3.886 -11.188 -19.379 1.00 90.12 105 GLY A C 1
ATOM 862 O O . GLY A 1 105 ? 3.605 -10.667 -18.303 1.00 90.12 105 GLY A O 1
ATOM 863 N N . ALA A 1 106 ? 5.118 -11.116 -19.894 1.00 90.81 106 ALA A N 1
ATOM 864 C CA . ALA A 1 106 ? 6.221 -10.433 -19.227 1.00 90.81 106 ALA A CA 1
ATOM 865 C C . ALA A 1 106 ? 6.099 -8.908 -19.329 1.00 90.81 106 ALA A C 1
ATOM 867 O O . ALA A 1 106 ? 5.604 -8.368 -20.320 1.00 90.81 106 ALA A 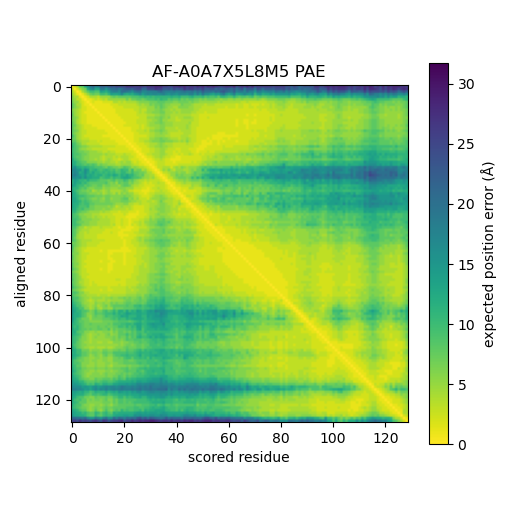O 1
ATOM 868 N N . VAL A 1 107 ? 6.620 -8.211 -18.324 1.00 92.12 107 VAL A N 1
ATOM 869 C CA . VAL A 1 107 ? 6.680 -6.747 -18.308 1.00 92.12 107 VAL A CA 1
ATOM 870 C C . VAL A 1 107 ? 7.718 -6.234 -19.306 1.00 92.12 107 VAL A C 1
ATOM 872 O O . VAL A 1 107 ? 8.756 -6.862 -19.541 1.00 92.12 107 VAL A O 1
ATOM 875 N N . TYR A 1 108 ? 7.432 -5.086 -19.913 1.00 92.19 108 TYR A N 1
ATOM 876 C CA . TYR A 1 108 ? 8.397 -4.344 -20.714 1.00 92.19 108 TYR A CA 1
ATOM 877 C C . TYR A 1 108 ? 9.353 -3.569 -19.811 1.00 92.19 108 TYR A C 1
ATOM 879 O O . TYR A 1 108 ? 8.936 -2.804 -18.943 1.00 92.19 108 TYR A O 1
ATOM 887 N N . TRP A 1 109 ? 10.646 -3.710 -20.078 1.00 89.12 109 TRP A N 1
ATOM 888 C CA . TRP A 1 109 ? 11.694 -2.982 -19.379 1.00 89.12 109 TRP A CA 1
ATOM 889 C C . TRP A 1 109 ? 12.275 -1.896 -20.269 1.00 89.12 109 TRP A C 1
ATOM 891 O O . TRP A 1 109 ? 12.471 -2.090 -21.474 1.00 89.12 109 TRP A O 1
ATOM 901 N N . ARG A 1 110 ? 12.604 -0.759 -19.657 1.00 89.88 110 ARG A N 1
ATOM 902 C CA . ARG A 1 110 ? 13.394 0.276 -20.314 1.00 89.88 110 ARG A CA 1
ATOM 903 C C . ARG A 1 110 ? 14.824 -0.227 -20.475 1.00 89.88 110 ARG A C 1
ATOM 905 O O . ARG A 1 110 ? 15.485 -0.548 -19.492 1.00 89.88 110 ARG A O 1
ATOM 912 N N . ARG A 1 111 ? 15.314 -0.246 -21.707 1.00 89.75 111 ARG A N 1
ATOM 913 C CA . ARG A 1 111 ? 16.703 -0.550 -22.053 1.00 89.75 111 ARG A CA 1
ATOM 914 C C . ARG A 1 111 ? 17.311 0.629 -22.801 1.00 89.75 111 ARG A C 1
ATOM 916 O O . ARG A 1 111 ? 16.602 1.435 -23.401 1.00 89.75 111 ARG A O 1
ATOM 923 N N . THR A 1 112 ? 18.631 0.738 -22.744 1.00 92.06 112 THR A N 1
ATOM 924 C CA . THR A 1 112 ? 19.378 1.706 -23.550 1.00 92.06 112 THR A CA 1
ATOM 925 C C . THR A 1 112 ? 20.207 0.931 -24.556 1.00 92.06 112 THR A C 1
ATOM 927 O O . THR A 1 112 ? 21.035 0.113 -24.169 1.00 92.06 112 THR A O 1
ATOM 930 N N . TRP A 1 113 ? 19.957 1.165 -25.835 1.00 91.81 113 TRP A N 1
ATOM 931 C CA . TRP A 1 113 ? 20.751 0.641 -26.934 1.00 91.81 113 TRP A CA 1
ATOM 932 C C . TRP A 1 113 ? 21.817 1.657 -27.311 1.00 91.81 113 TRP A C 1
ATOM 934 O O . TRP A 1 113 ? 21.534 2.852 -27.394 1.00 91.81 113 TRP A O 1
ATOM 944 N N . THR A 1 114 ? 23.027 1.181 -27.568 1.00 93.62 114 THR A N 1
ATOM 945 C CA . THR A 1 114 ? 24.130 2.019 -28.038 1.00 93.62 114 THR A CA 1
ATOM 946 C C . THR A 1 114 ? 24.419 1.653 -29.486 1.00 93.62 114 THR A C 1
ATOM 948 O O . THR A 1 114 ? 24.674 0.490 -29.787 1.00 93.62 114 THR A O 1
ATOM 951 N N . ARG A 1 115 ? 24.361 2.631 -30.393 1.00 89.25 115 ARG A N 1
ATOM 952 C CA . ARG A 1 115 ? 24.724 2.467 -31.806 1.00 89.25 115 ARG A CA 1
ATOM 953 C C . ARG A 1 115 ? 25.752 3.534 -32.167 1.00 89.25 115 ARG A C 1
ATOM 955 O O . ARG A 1 115 ? 25.404 4.708 -32.308 1.00 8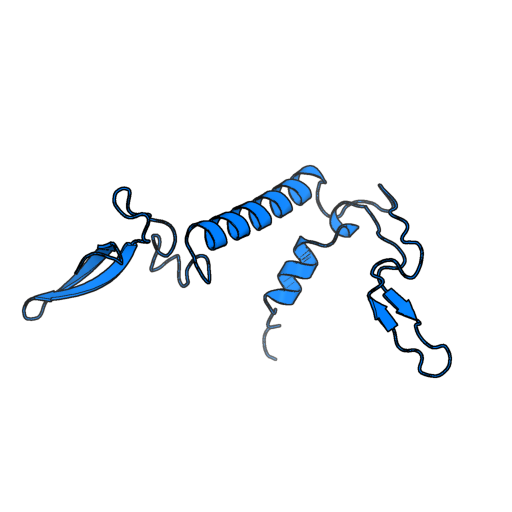9.25 115 ARG A O 1
ATOM 962 N N . GLY A 1 116 ? 27.017 3.130 -32.276 1.00 89.88 116 GLY A N 1
ATOM 963 C CA . GLY A 1 116 ? 28.138 4.070 -32.353 1.00 89.88 116 GLY A CA 1
ATOM 964 C C . GLY A 1 116 ? 28.170 4.965 -31.111 1.00 89.88 116 GLY A C 1
ATOM 965 O O . GLY A 1 116 ? 28.129 4.467 -29.989 1.00 89.88 116 GLY A O 1
ATOM 966 N N . SER A 1 117 ? 28.161 6.286 -31.302 1.00 89.94 117 SER A N 1
ATOM 967 C CA . SER A 1 117 ? 28.101 7.269 -30.209 1.00 89.94 117 SER A CA 1
ATOM 968 C C . SER A 1 117 ? 26.684 7.568 -29.693 1.00 89.94 117 SER A C 1
ATOM 970 O O . SER A 1 117 ? 26.529 8.249 -28.678 1.00 89.94 117 SER A O 1
ATOM 972 N N . ARG A 1 118 ? 25.625 7.082 -30.359 1.00 93.50 118 ARG A N 1
ATOM 973 C CA . ARG A 1 118 ? 24.233 7.417 -30.011 1.00 93.50 118 ARG A CA 1
ATOM 974 C C . ARG A 1 118 ? 23.641 6.412 -29.026 1.00 93.50 118 ARG A C 1
ATOM 976 O O . ARG A 1 118 ? 23.742 5.203 -29.227 1.00 93.50 118 ARG A O 1
ATOM 983 N N . LYS A 1 119 ? 22.952 6.923 -28.001 1.00 93.38 119 LYS A N 1
ATOM 984 C CA . LYS A 1 119 ? 22.181 6.134 -27.027 1.00 93.38 119 LYS A CA 1
ATOM 985 C C . LYS A 1 119 ? 20.686 6.284 -27.300 1.00 93.38 119 LYS A C 1
ATOM 987 O O . LYS A 1 119 ? 20.154 7.387 -27.228 1.00 93.38 119 LYS A O 1
ATOM 992 N N . ILE A 1 120 ? 20.005 5.179 -27.579 1.00 92.56 120 ILE A N 1
ATOM 993 C CA . ILE A 1 120 ? 18.567 5.128 -27.858 1.00 92.56 120 ILE A CA 1
ATOM 994 C C . ILE A 1 120 ? 17.880 4.411 -26.700 1.00 92.56 120 ILE A C 1
ATOM 996 O O . ILE A 1 120 ? 18.242 3.293 -26.343 1.00 92.56 120 ILE A O 1
ATOM 1000 N N . ARG A 1 121 ? 16.883 5.051 -26.090 1.00 90.62 121 ARG A N 1
ATOM 1001 C CA . ARG A 1 121 ? 16.086 4.454 -25.010 1.00 90.62 121 ARG A CA 1
ATOM 1002 C C . ARG A 1 121 ? 14.893 3.735 -25.625 1.00 90.62 121 ARG A C 1
ATOM 1004 O O . ARG A 1 121 ? 14.071 4.375 -26.270 1.00 90.62 121 ARG A O 1
ATOM 1011 N N . VAL A 1 122 ? 14.791 2.434 -25.398 1.00 91.12 122 VAL A N 1
ATOM 1012 C CA . VAL A 1 122 ? 13.717 1.590 -25.932 1.00 91.12 122 VAL A CA 1
ATOM 1013 C C . VAL A 1 122 ? 13.004 0.847 -24.809 1.00 91.12 122 VAL A C 1
ATOM 1015 O O . VAL A 1 122 ? 13.578 0.608 -23.746 1.00 91.12 122 VAL A O 1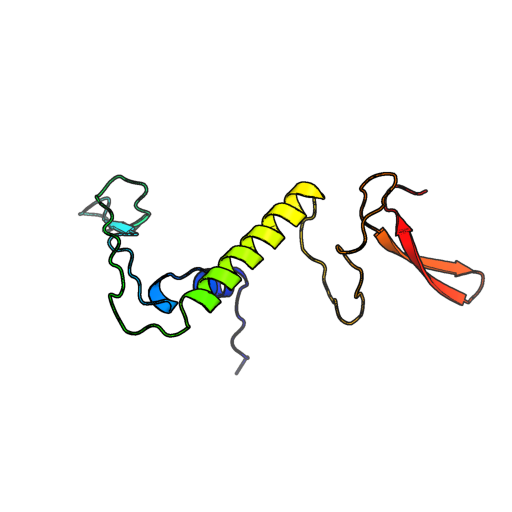
ATOM 1018 N N . TRP A 1 123 ? 11.756 0.461 -25.048 1.00 91.25 123 TRP A N 1
ATOM 1019 C CA . TRP A 1 123 ? 11.007 -0.440 -24.175 1.00 91.25 123 TRP A CA 1
ATOM 1020 C C . TRP A 1 123 ? 10.928 -1.802 -24.846 1.00 91.25 123 TRP A C 1
ATOM 1022 O O . TRP A 1 123 ? 10.362 -1.933 -25.929 1.00 91.25 123 TRP A O 1
ATOM 1032 N N . GLN A 1 124 ? 11.511 -2.813 -24.214 1.00 91.81 124 GLN A N 1
ATOM 1033 C CA . GLN A 1 124 ? 11.588 -4.162 -24.765 1.00 91.81 124 GLN A CA 1
ATOM 1034 C C . GLN A 1 124 ? 10.937 -5.148 -23.801 1.00 91.81 124 GLN A C 1
ATOM 1036 O O . GLN A 1 124 ? 11.094 -5.039 -22.585 1.00 91.81 124 GLN A O 1
ATOM 1041 N N . CYS A 1 125 ? 10.219 -6.124 -24.356 1.00 92.75 125 CYS A N 1
ATOM 1042 C CA . CYS A 1 125 ? 9.681 -7.246 -23.597 1.00 92.75 125 CYS A CA 1
ATOM 1043 C C . CYS A 1 125 ? 10.795 -7.932 -22.789 1.00 92.75 125 CYS A C 1
ATOM 1045 O O . CYS A 1 125 ? 11.840 -8.263 -23.345 1.00 92.75 125 CYS A O 1
ATOM 1047 N N . GLY A 1 126 ? 10.566 -8.190 -21.497 1.00 87.38 126 GLY A N 1
ATOM 1048 C CA . GLY A 1 126 ? 11.575 -8.790 -20.621 1.00 87.38 126 GLY A CA 1
ATOM 1049 C C . GLY A 1 126 ? 12.025 -10.199 -21.005 1.00 87.38 126 GLY A C 1
ATOM 1050 O O . GLY A 1 126 ? 13.133 -10.580 -20.649 1.00 87.38 126 GLY A O 1
ATOM 1051 N N . LYS A 1 127 ? 11.208 -10.941 -21.761 1.00 87.62 127 LYS A N 1
ATOM 1052 C CA . LYS A 1 127 ? 11.552 -12.271 -22.290 1.00 87.62 127 LYS A CA 1
ATOM 1053 C C . LYS A 1 127 ? 12.113 -12.242 -23.717 1.00 87.62 127 LYS A C 1
ATOM 1055 O O . LYS A 1 127 ? 12.410 -13.295 -24.267 1.00 87.62 127 LYS A O 1
ATOM 1060 N N . ARG A 1 128 ? 12.233 -11.065 -24.342 1.00 74.94 128 ARG A N 1
ATOM 1061 C CA . ARG A 1 128 ? 12.838 -10.926 -25.671 1.00 74.94 128 ARG A CA 1
ATOM 1062 C C . ARG A 1 128 ? 14.343 -10.724 -25.501 1.00 74.94 128 ARG A C 1
ATOM 1064 O O . ARG A 1 128 ? 14.751 -9.663 -25.025 1.00 74.94 128 ARG A O 1
ATOM 1071 N N . TYR A 1 129 ? 15.117 -11.740 -25.874 1.00 57.81 129 TYR A N 1
ATOM 1072 C CA . TYR A 1 129 ? 16.518 -11.567 -26.254 1.00 57.81 129 TYR A CA 1
ATOM 1073 C C . TYR A 1 129 ? 16.578 -10.811 -27.587 1.00 57.81 129 TYR A C 1
ATOM 1075 O O . TYR A 1 129 ? 15.726 -11.087 -28.466 1.00 57.81 129 TYR A O 1
#

Sequence (129 aa):
MGEPKWAVSTIMHILQNEKYKGDALLQKYYTSDFLSKKSVRNCGQVEQVYVKDSHPPIVDRELWEAAQLEIERRRLFREKHSLQNMGRYTEAQPFTCRVICGKCGAVYWRRTWTRGSRKIRVWQCGKRY

Secondary structure (DSSP, 8-state):
-------HHHHHHHHT-GGGGT-EE--SEEES-TTTT-EEE-SSSS---EETT-S--SS-HHHHHHHHHHHHHHHHHHHHTT-SSS-S-TTT-TTTTT-B-TTT-PBEEEEEEEETTEEEEEEEETT--

pLDDT: mean 90.54, std 6.96, range [47.75, 97.81]